Protein AF-A0A9Q0UZB2-F1 (afdb_monomer_lite)

InterPro domains:
  IPR050794 Monovalent cation:proton antiporter 2 [PTHR32468] (1-112)
  IPR057291 Cation/H(+) antiporter, central domain [PF23256] (1-108)

Organism: NCBI:txid2511006

Sequence (121 aa):
MLIVHSTGESNSSTKHGRKNSHSEKIIVALETYQTLNDSVNIQTLTAMSPQASMHEEKHPTLLVIPFHKLPSKDGKLEDEDNTLFRGVNLNVLANAPCSVGIFVDRGFGVFENGESSLTTR

Secondary structure (DSSP, 8-state):
--EEEESS---S--------HHHHHHHHHHHHHHHH-TT-----EEEE--TTTHHHH---SEEEEE-SEEEPTTS-EEE-S-THHHHHHHHHHHH-SSEEEEE---STT--SSS-------

Foldseek 3Di:
DKDKDWPPDDPDDDDDDPPPPVVVVVVVVQVVVCVVPVVDDDTDMDIDDDPVCPQPPDQDQEAEAEDQFAQDPVLDTDHDPPCVSVVVVVVCVVDRPHHYHYDYDSPVPPPPDDDDPPDDD

Structure (mmCIF, N/CA/C/O backbone):
data_AF-A0A9Q0UZB2-F1
#
_entry.id   AF-A0A9Q0UZB2-F1
#
loop_
_atom_site.group_PDB
_atom_site.id
_atom_site.type_symbol
_atom_site.label_atom_id
_atom_site.label_alt_id
_atom_site.label_comp_id
_atom_site.label_asym_id
_atom_site.label_entity_id
_atom_site.label_seq_id
_atom_site.pdbx_PDB_ins_code
_atom_site.Cartn_x
_atom_site.Cartn_y
_atom_site.Cartn_z
_atom_site.occupancy
_atom_site.B_iso_or_equiv
_atom_site.auth_seq_id
_atom_site.auth_comp_id
_atom_site.auth_asym_id
_atom_site.auth_atom_id
_atom_site.pdbx_PDB_model_num
ATOM 1 N N . MET A 1 1 ? 1.161 -9.093 20.828 1.00 52.38 1 MET A N 1
ATOM 2 C CA . MET A 1 1 ? 1.480 -7.771 21.408 1.00 52.38 1 MET A CA 1
ATOM 3 C C . MET A 1 1 ? 1.792 -6.834 20.259 1.00 52.38 1 MET A C 1
ATOM 5 O O . MET A 1 1 ? 2.902 -6.878 19.734 1.00 52.38 1 MET A O 1
ATOM 9 N N . LEU A 1 2 ? 0.812 -6.019 19.869 1.00 54.53 2 LEU A N 1
ATOM 10 C CA . LEU A 1 2 ? 0.982 -4.962 18.879 1.00 54.53 2 LEU A CA 1
ATOM 11 C C . LEU A 1 2 ? 1.706 -3.777 19.516 1.00 54.53 2 LEU A C 1
ATOM 13 O O . LEU A 1 2 ? 1.196 -3.176 20.461 1.00 54.53 2 LEU A O 1
ATOM 17 N N . ILE A 1 3 ? 2.868 -3.408 18.987 1.00 65.12 3 ILE 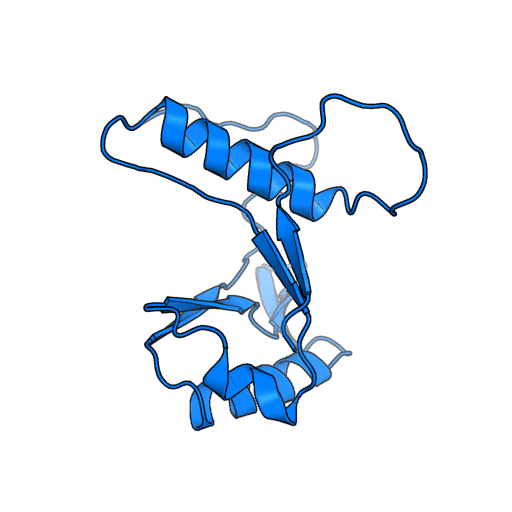A N 1
ATOM 18 C CA . ILE A 1 3 ? 3.500 -2.136 19.343 1.00 65.12 3 ILE A CA 1
ATOM 19 C C . ILE A 1 3 ? 3.013 -1.101 18.335 1.00 65.12 3 ILE A C 1
ATOM 21 O O . ILE A 1 3 ? 3.236 -1.250 17.132 1.00 65.12 3 ILE A O 1
ATOM 25 N N . VAL A 1 4 ? 2.314 -0.076 18.824 1.00 64.00 4 VAL A N 1
ATOM 26 C CA . VAL A 1 4 ? 1.787 1.024 18.012 1.00 64.00 4 VAL A CA 1
ATOM 27 C C . VAL A 1 4 ? 2.518 2.306 18.379 1.00 64.00 4 VAL A C 1
ATOM 29 O O . VAL A 1 4 ? 2.542 2.693 19.544 1.00 64.00 4 VAL A O 1
ATOM 32 N N . HIS A 1 5 ? 3.059 2.991 17.377 1.00 66.25 5 HIS A N 1
ATOM 33 C CA . HIS A 1 5 ? 3.560 4.352 17.522 1.00 66.25 5 HIS A CA 1
ATOM 34 C C . HIS A 1 5 ? 2.636 5.304 16.760 1.00 66.25 5 HIS A C 1
ATOM 36 O O . HIS A 1 5 ? 2.455 5.161 15.546 1.00 66.25 5 HIS A O 1
ATOM 42 N N . SER A 1 6 ? 2.037 6.256 17.481 1.00 59.25 6 SER A N 1
ATOM 43 C CA . SER A 1 6 ? 1.351 7.394 16.867 1.00 59.25 6 SER A CA 1
ATOM 44 C C . SER A 1 6 ? 2.395 8.347 16.303 1.00 59.25 6 SER A C 1
ATOM 46 O O . SER A 1 6 ? 3.384 8.652 16.968 1.00 59.25 6 SER A O 1
ATOM 48 N N . THR A 1 7 ? 2.193 8.793 15.067 1.00 60.91 7 THR A N 1
ATOM 49 C CA . THR A 1 7 ? 3.115 9.726 14.398 1.00 60.91 7 THR A CA 1
ATOM 50 C C . THR A 1 7 ? 2.705 11.195 14.563 1.00 60.91 7 THR A C 1
ATOM 52 O O . THR A 1 7 ? 3.423 12.066 14.087 1.00 60.91 7 THR A O 1
ATOM 55 N N . GLY A 1 8 ? 1.605 11.473 15.284 1.00 53.06 8 GLY A N 1
ATOM 56 C CA . GLY A 1 8 ? 0.976 12.800 15.373 1.00 53.06 8 GLY A CA 1
ATOM 57 C C . GLY A 1 8 ? 1.049 13.531 16.722 1.00 53.06 8 GLY A C 1
ATOM 58 O O . GLY A 1 8 ? 0.494 14.616 16.836 1.00 53.06 8 GLY A O 1
ATOM 59 N N . GLU A 1 9 ? 1.724 13.001 17.748 1.00 45.91 9 GLU A N 1
ATOM 60 C CA . GLU A 1 9 ? 1.903 13.713 19.027 1.00 45.91 9 GLU A CA 1
ATOM 61 C C . GLU A 1 9 ? 3.368 13.686 19.471 1.00 45.91 9 GLU A C 1
ATOM 63 O O . GLU A 1 9 ? 3.863 12.689 19.993 1.00 45.91 9 GLU A O 1
ATOM 68 N N . SER A 1 10 ? 4.078 14.804 19.304 1.00 42.41 10 SER A N 1
ATOM 69 C CA . SER A 1 10 ? 5.352 15.018 19.994 1.00 42.41 10 SER A CA 1
ATOM 70 C C . SER A 1 10 ? 5.554 16.485 20.372 1.00 42.41 10 SER A C 1
ATOM 72 O O . SER A 1 10 ? 6.306 17.214 19.728 1.00 42.41 10 SER A O 1
ATOM 74 N N . ASN A 1 11 ? 4.944 16.900 21.484 1.00 47.09 11 ASN A N 1
ATOM 75 C CA . ASN A 1 11 ? 5.565 17.890 22.362 1.00 47.09 11 ASN A CA 1
ATOM 76 C C . ASN A 1 11 ? 6.574 17.152 23.252 1.00 47.09 11 ASN A C 1
ATOM 78 O O . ASN A 1 11 ? 6.246 16.716 24.350 1.00 47.09 11 ASN A O 1
ATOM 82 N N . SER A 1 12 ? 7.787 16.935 22.745 1.00 41.31 12 SER A N 1
ATOM 83 C CA . SER A 1 12 ? 9.037 16.873 23.521 1.00 41.31 12 SER A CA 1
ATOM 84 C C . SER A 1 12 ? 10.175 16.330 22.662 1.00 41.31 12 SER A C 1
ATOM 86 O O . SER A 1 12 ? 10.067 15.355 21.924 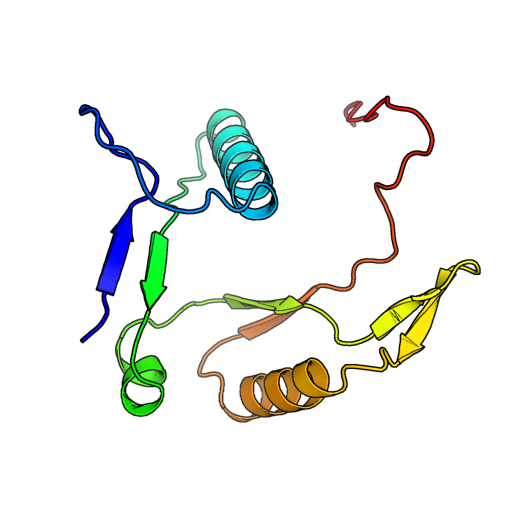1.00 41.31 12 SER A O 1
ATOM 88 N N . SER A 1 13 ? 11.302 17.014 22.773 1.00 50.38 13 SER A N 1
ATOM 89 C CA . SER A 1 13 ? 12.604 16.660 22.235 1.00 50.38 13 SER A CA 1
ATOM 90 C C . SER A 1 13 ? 13.072 15.271 22.683 1.00 50.38 13 SER A C 1
ATOM 92 O O . SER A 1 13 ? 13.318 15.077 23.868 1.00 50.38 13 SER A O 1
ATOM 94 N N . THR A 1 14 ? 13.320 14.350 21.748 1.00 37.91 14 THR A N 1
ATOM 95 C CA . THR A 1 14 ? 14.403 13.347 21.836 1.00 37.91 14 THR A CA 1
ATOM 96 C C . THR A 1 14 ? 14.733 12.776 20.451 1.00 37.91 14 THR A C 1
ATOM 98 O O . THR A 1 14 ? 13.868 12.491 19.631 1.00 37.91 14 THR A O 1
ATOM 101 N N . LYS A 1 15 ? 16.036 12.675 20.174 1.00 57.34 15 LYS A N 1
ATOM 102 C CA . LYS A 1 15 ? 16.649 12.190 18.932 1.00 57.34 15 LYS A CA 1
ATOM 103 C C . LYS A 1 15 ? 16.681 10.652 18.906 1.00 57.34 15 LYS A C 1
ATOM 105 O O . LYS A 1 15 ? 17.004 10.075 19.937 1.00 57.34 15 LYS A O 1
ATOM 110 N N . HIS A 1 16 ? 16.538 10.067 17.707 1.00 43.03 16 HIS A N 1
ATOM 111 C CA . HIS A 1 16 ? 16.869 8.690 17.253 1.00 43.03 16 HIS A CA 1
ATOM 112 C C . HIS A 1 16 ? 15.680 7.850 16.769 1.00 43.03 16 HIS A C 1
ATOM 114 O O . HIS A 1 16 ? 15.248 6.896 17.400 1.00 43.03 16 HIS A O 1
ATOM 120 N N . GLY A 1 17 ? 15.242 8.138 15.549 1.00 42.00 17 GLY A N 1
ATOM 121 C CA . GLY A 1 17 ? 14.570 7.178 14.683 1.00 42.00 17 GLY A CA 1
ATOM 122 C C . GLY A 1 17 ? 14.859 7.607 13.255 1.00 42.00 17 GLY A C 1
ATOM 123 O O . GLY A 1 17 ? 14.693 8.784 12.943 1.00 42.00 17 GLY A O 1
ATOM 124 N N . ARG A 1 18 ? 15.377 6.715 12.403 1.00 45.88 18 ARG A N 1
ATOM 125 C CA . ARG A 1 18 ? 15.551 6.993 10.968 1.00 45.88 18 ARG A CA 1
ATOM 126 C C . ARG A 1 18 ? 14.196 7.448 10.413 1.00 45.88 18 ARG A C 1
ATOM 128 O O . ARG A 1 18 ? 13.329 6.613 10.178 1.00 45.88 18 ARG A O 1
ATOM 135 N N . LYS A 1 19 ? 14.000 8.756 10.232 1.00 50.81 19 LYS A N 1
ATOM 136 C CA . LYS A 1 19 ? 12.846 9.296 9.512 1.00 50.81 19 LYS A CA 1
ATOM 137 C C . LYS A 1 19 ? 12.955 8.792 8.076 1.00 50.81 19 LYS A C 1
ATOM 139 O O . LYS A 1 19 ? 13.830 9.228 7.332 1.00 50.81 19 LYS A O 1
ATOM 144 N N . ASN A 1 20 ? 12.133 7.813 7.710 1.00 58.03 20 ASN A N 1
ATOM 145 C CA . ASN A 1 20 ? 12.012 7.403 6.321 1.00 58.03 20 ASN A CA 1
ATOM 146 C C . ASN A 1 20 ? 11.307 8.544 5.579 1.00 58.03 20 ASN A C 1
ATOM 148 O O . ASN A 1 20 ? 10.106 8.743 5.755 1.00 58.03 20 ASN A O 1
ATOM 152 N N . SER A 1 21 ? 12.058 9.310 4.786 1.00 67.31 21 SER A N 1
ATOM 153 C CA . SER A 1 21 ? 11.562 10.481 4.047 1.00 67.31 21 SER A CA 1
ATOM 154 C C . SER A 1 21 ? 10.363 10.166 3.146 1.00 67.31 21 SER A C 1
ATOM 156 O O . SER A 1 21 ? 9.582 11.058 2.827 1.00 67.31 21 SER A O 1
ATOM 158 N N . HIS A 1 22 ? 10.182 8.900 2.759 1.00 73.44 22 HIS A N 1
ATOM 159 C CA . HIS A 1 22 ? 9.028 8.454 1.982 1.00 73.44 22 HIS A CA 1
ATOM 160 C C . HIS A 1 22 ? 7.739 8.444 2.810 1.00 73.44 22 HIS A C 1
ATOM 162 O O . HIS A 1 22 ? 6.705 8.901 2.332 1.00 73.44 22 HIS A O 1
ATOM 168 N N . SER A 1 23 ? 7.794 7.982 4.062 1.00 82.50 23 SER A N 1
ATOM 169 C CA . SER A 1 23 ? 6.625 7.950 4.949 1.00 82.50 23 SER A CA 1
ATOM 170 C C . SER A 1 23 ? 6.169 9.357 5.335 1.00 82.50 23 SER A C 1
ATOM 172 O O . SER A 1 23 ? 4.971 9.603 5.403 1.00 82.50 23 SER A O 1
ATOM 174 N N . GLU A 1 24 ? 7.105 10.293 5.525 1.00 86.25 24 GLU A N 1
ATOM 175 C CA . GLU A 1 24 ? 6.793 11.694 5.847 1.00 86.25 24 GLU A CA 1
ATOM 176 C C . GLU A 1 24 ? 5.985 12.362 4.725 1.00 86.25 24 GLU A C 1
ATOM 178 O O . GLU A 1 24 ? 4.973 12.999 4.995 1.00 86.25 24 GLU A O 1
ATOM 183 N N . LYS A 1 25 ? 6.346 12.126 3.455 1.00 86.44 25 LYS A N 1
ATOM 184 C CA . LYS A 1 25 ? 5.576 12.632 2.305 1.00 86.44 25 LYS A CA 1
ATOM 185 C C . LYS A 1 25 ? 4.144 12.093 2.270 1.00 86.44 25 LYS A C 1
ATOM 187 O O . LYS A 1 25 ? 3.224 12.843 1.962 1.00 86.44 25 LYS A O 1
ATOM 192 N N . ILE A 1 26 ? 3.957 10.810 2.587 1.00 87.75 26 ILE A N 1
ATOM 193 C CA . ILE A 1 26 ? 2.627 10.184 2.628 1.00 87.75 26 ILE A CA 1
ATOM 194 C C . ILE A 1 26 ? 1.790 10.792 3.756 1.00 87.75 26 ILE A C 1
ATOM 196 O O . ILE A 1 26 ? 0.641 11.152 3.524 1.00 87.75 26 ILE A O 1
ATOM 200 N N . ILE A 1 27 ? 2.370 10.945 4.950 1.00 90.44 27 ILE A N 1
ATOM 201 C CA . ILE A 1 27 ? 1.692 11.550 6.104 1.00 90.44 27 ILE A CA 1
ATOM 202 C C . ILE A 1 27 ? 1.240 12.972 5.767 1.00 90.44 27 ILE A C 1
ATOM 204 O O . ILE A 1 27 ? 0.060 13.272 5.906 1.00 90.44 27 ILE A O 1
ATOM 208 N N . VAL A 1 28 ? 2.136 13.802 5.227 1.00 90.94 28 VAL A N 1
ATOM 209 C CA . VAL A 1 28 ? 1.817 15.185 4.839 1.00 90.94 28 VAL A CA 1
ATOM 210 C C . VAL A 1 28 ? 0.701 15.232 3.793 1.00 90.94 28 VAL A C 1
ATOM 212 O O . VAL A 1 28 ? -0.216 16.046 3.906 1.00 90.94 28 VAL A O 1
ATOM 215 N N . ALA A 1 29 ? 0.738 14.360 2.782 1.00 91.12 29 ALA A N 1
ATOM 216 C CA . ALA A 1 29 ? -0.308 14.305 1.761 1.00 91.12 29 ALA A CA 1
ATOM 217 C C . ALA A 1 29 ? -1.675 13.926 2.356 1.00 91.12 29 ALA A C 1
ATOM 219 O O . ALA A 1 29 ? -2.693 14.522 2.004 1.00 91.12 29 ALA A O 1
ATOM 220 N N . LEU A 1 30 ? -1.695 12.969 3.285 1.00 92.56 30 LEU A N 1
ATOM 221 C CA . LEU A 1 30 ? -2.902 12.534 3.979 1.00 92.56 30 LEU A CA 1
ATOM 222 C C . LEU A 1 30 ? -3.452 13.626 4.915 1.00 92.56 30 LEU A C 1
ATOM 224 O O . LEU A 1 30 ? -4.636 13.942 4.851 1.00 92.56 30 LEU A O 1
ATOM 228 N N . GLU A 1 31 ? -2.608 14.272 5.717 1.00 92.38 31 GLU A N 1
ATOM 229 C CA . GLU A 1 31 ? -3.006 15.401 6.577 1.00 92.38 31 GLU A CA 1
ATOM 230 C C . GLU A 1 31 ? -3.548 16.586 5.762 1.00 92.38 31 GLU A C 1
ATOM 232 O O . GLU A 1 31 ? -4.552 17.207 6.128 1.00 92.38 31 GLU A O 1
ATOM 237 N N . THR A 1 32 ? -2.929 16.863 4.610 1.00 94.25 32 THR A N 1
ATOM 238 C CA . THR A 1 32 ? -3.419 17.872 3.661 1.00 94.25 32 THR A CA 1
ATOM 239 C C . THR A 1 32 ? -4.799 17.488 3.130 1.00 94.25 32 THR A C 1
ATOM 241 O O . THR A 1 32 ? -5.694 18.328 3.093 1.00 94.25 32 THR A O 1
ATOM 244 N N . TYR A 1 33 ? -5.006 16.219 2.763 1.00 94.75 33 TYR A N 1
ATOM 245 C CA . TYR A 1 33 ? -6.304 15.736 2.294 1.00 94.75 33 TYR A CA 1
ATOM 246 C C . TYR A 1 33 ? -7.397 15.900 3.356 1.00 94.75 33 TYR A C 1
ATOM 248 O O . TYR A 1 33 ? -8.470 16.398 3.031 1.00 94.75 33 TYR A O 1
ATOM 256 N N . GLN A 1 34 ? -7.122 15.571 4.620 1.00 95.31 34 GLN A N 1
ATOM 257 C CA . GLN A 1 34 ? -8.059 15.835 5.719 1.00 95.31 34 GLN A CA 1
ATOM 258 C C . GLN A 1 34 ? -8.368 17.333 5.863 1.00 95.31 34 GLN A C 1
ATOM 260 O O . GLN A 1 34 ? -9.528 17.704 5.981 1.00 95.31 34 GLN A O 1
ATOM 265 N N . THR A 1 35 ? -7.354 18.203 5.806 1.00 94.44 35 THR A N 1
ATOM 266 C CA . THR A 1 35 ? -7.543 19.663 5.937 1.00 94.44 35 THR A CA 1
ATOM 267 C C . THR A 1 35 ? -8.436 20.240 4.833 1.00 94.44 35 THR A C 1
ATOM 269 O O . THR A 1 35 ? -9.135 21.223 5.051 1.00 94.44 35 THR A O 1
ATOM 272 N N . LEU A 1 36 ? -8.416 19.636 3.642 1.00 96.69 36 LEU A N 1
ATOM 273 C CA . LEU A 1 36 ? -9.240 20.049 2.504 1.00 96.69 36 LEU A CA 1
ATOM 274 C C . LEU A 1 36 ? -10.638 19.405 2.493 1.00 96.69 36 LEU A C 1
ATOM 276 O O . LEU A 1 36 ? -11.454 19.771 1.649 1.00 96.69 36 LEU A O 1
ATOM 280 N N . ASN A 1 37 ? -10.913 18.435 3.373 1.00 96.25 37 ASN A N 1
ATOM 281 C CA . ASN A 1 37 ? -12.143 17.644 3.363 1.00 96.25 37 ASN A CA 1
ATOM 282 C C . ASN A 1 37 ? -12.689 17.442 4.786 1.00 96.25 37 ASN A C 1
ATOM 284 O O . ASN A 1 37 ? -12.337 16.480 5.466 1.00 96.25 37 ASN A O 1
ATOM 288 N N . ASP A 1 38 ? -13.637 18.289 5.192 1.00 92.69 38 ASP A N 1
ATOM 289 C CA . ASP A 1 38 ? -14.214 18.309 6.549 1.00 92.69 38 ASP A CA 1
ATOM 290 C C . ASP A 1 38 ? -14.889 16.992 6.996 1.00 92.69 38 ASP A C 1
ATOM 292 O O . ASP A 1 38 ? -15.114 16.774 8.185 1.00 92.69 38 ASP A O 1
ATOM 296 N N . SER A 1 39 ? -15.236 16.101 6.061 1.00 95.44 39 SER A N 1
ATOM 297 C CA . SER A 1 39 ? -15.857 14.795 6.337 1.00 95.44 39 SER A CA 1
ATOM 298 C C . SER A 1 39 ? -14.855 13.647 6.500 1.00 95.44 39 SER A C 1
ATOM 300 O O . SER A 1 39 ? -15.261 12.499 6.705 1.00 95.44 39 SER A O 1
ATOM 302 N N . VAL A 1 40 ? -13.554 13.930 6.403 1.00 93.75 40 VAL A N 1
ATOM 303 C CA . VAL A 1 40 ? -12.481 12.937 6.457 1.00 93.75 40 VAL A CA 1
ATOM 304 C C . VAL A 1 40 ? -11.680 13.110 7.743 1.00 93.75 40 VAL A C 1
ATOM 306 O O . VAL A 1 40 ? -11.268 14.208 8.093 1.00 93.75 40 VAL A O 1
ATOM 309 N N . ASN A 1 41 ? -11.408 12.001 8.430 1.00 92.94 41 ASN A N 1
ATOM 310 C CA . ASN A 1 41 ? -10.494 11.959 9.567 1.00 92.94 41 ASN A CA 1
ATOM 311 C C . ASN A 1 41 ? -9.425 10.890 9.328 1.00 92.94 41 ASN A C 1
ATOM 313 O O . ASN A 1 41 ? -9.743 9.758 8.955 1.00 92.94 41 ASN A O 1
ATOM 317 N N . ILE A 1 42 ? -8.166 11.243 9.549 1.00 90.69 42 ILE A N 1
ATOM 318 C CA . ILE A 1 42 ? -6.988 10.432 9.266 1.00 90.69 42 ILE A 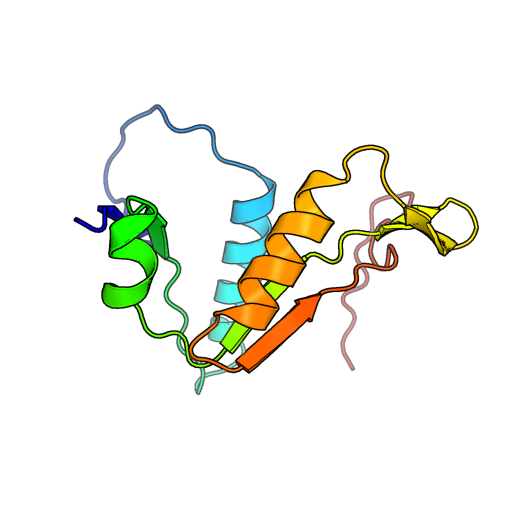CA 1
ATOM 319 C C . ILE A 1 42 ? -6.183 10.289 10.549 1.00 90.69 42 ILE A C 1
ATOM 321 O O . ILE A 1 42 ? -5.839 11.256 11.222 1.00 90.69 42 ILE A O 1
ATOM 325 N N . GLN A 1 43 ? -5.833 9.045 10.864 1.00 88.19 43 GLN A N 1
ATOM 326 C CA . GLN A 1 43 ? -4.947 8.718 11.968 1.00 88.19 43 GLN A CA 1
ATOM 327 C C . GLN A 1 43 ? -3.809 7.842 11.449 1.00 88.19 43 GLN A C 1
ATOM 329 O O . GLN A 1 43 ? -4.026 6.698 11.046 1.00 88.19 43 GLN A O 1
ATOM 334 N N . THR A 1 44 ? -2.584 8.364 11.485 1.00 86.44 44 THR A N 1
ATOM 335 C CA . THR A 1 44 ? -1.409 7.633 11.002 1.00 86.44 44 THR A CA 1
ATOM 336 C C . THR A 1 44 ? -0.721 6.894 12.144 1.00 86.44 44 THR A C 1
ATOM 338 O O . THR A 1 44 ? -0.201 7.491 13.092 1.00 86.44 44 THR A O 1
ATOM 341 N N . LEU A 1 45 ? -0.691 5.567 12.030 1.00 82.88 45 LEU A N 1
ATOM 342 C CA . LEU A 1 45 ? -0.124 4.665 13.025 1.00 82.88 45 LEU A CA 1
ATOM 343 C C . LEU A 1 45 ? 0.863 3.712 12.355 1.00 82.88 45 LEU A C 1
ATOM 345 O O . LEU A 1 45 ? 0.509 3.025 11.398 1.00 82.88 45 LEU A O 1
ATOM 349 N N . THR A 1 46 ? 2.063 3.589 12.918 1.00 81.19 46 THR A N 1
ATOM 350 C CA . THR A 1 46 ? 2.963 2.479 12.583 1.00 81.19 46 THR A CA 1
ATOM 351 C C . THR A 1 46 ? 2.719 1.365 13.582 1.00 81.19 46 THR A C 1
ATOM 353 O O . THR A 1 46 ? 2.748 1.601 14.790 1.00 81.19 46 THR A O 1
ATOM 356 N N . ALA A 1 47 ? 2.461 0.158 13.089 1.00 75.69 47 ALA A N 1
ATOM 357 C CA . ALA A 1 47 ? 2.198 -0.994 13.932 1.00 75.69 47 ALA A CA 1
ATOM 358 C C . ALA A 1 47 ? 3.148 -2.138 13.581 1.00 75.69 47 ALA A C 1
ATOM 360 O O . ALA A 1 47 ? 3.344 -2.448 12.407 1.00 75.69 47 ALA A O 1
ATOM 361 N N . MET A 1 48 ? 3.727 -2.759 14.603 1.00 73.94 48 MET A N 1
ATOM 362 C CA . MET A 1 48 ? 4.558 -3.950 14.464 1.00 73.94 48 MET A CA 1
ATOM 363 C C . MET A 1 48 ? 3.975 -5.054 15.337 1.00 73.94 48 MET A C 1
ATOM 365 O O . MET A 1 48 ? 3.767 -4.853 16.535 1.00 73.94 48 MET A O 1
ATOM 369 N N . SER A 1 49 ? 3.728 -6.215 14.741 1.00 66.94 49 SER A N 1
ATOM 370 C CA . SER A 1 49 ? 3.309 -7.419 15.451 1.00 66.94 49 SER A CA 1
ATOM 371 C C . SER A 1 49 ? 4.149 -8.618 15.007 1.00 66.94 49 SER A C 1
ATOM 373 O O . SER A 1 49 ? 4.625 -8.663 13.868 1.00 66.94 49 SER A O 1
ATOM 375 N N . PRO A 1 50 ? 4.355 -9.605 15.895 1.00 71.81 50 PRO A N 1
ATOM 376 C CA . PRO A 1 50 ? 4.833 -10.921 15.493 1.00 71.81 50 PRO A CA 1
ATOM 377 C C . PRO A 1 50 ? 3.938 -11.514 14.397 1.00 71.81 50 PRO A C 1
ATOM 379 O O . PRO A 1 50 ? 2.716 -11.385 14.467 1.00 71.81 50 PRO A O 1
ATOM 382 N N . GLN A 1 51 ? 4.520 -12.225 13.423 1.00 60.84 51 GLN A N 1
ATOM 383 C CA . GLN A 1 51 ? 3.768 -12.822 12.303 1.00 60.84 51 GLN A CA 1
ATOM 384 C C . GLN A 1 51 ? 2.543 -13.634 12.752 1.00 60.84 51 GLN A C 1
ATOM 386 O O . GLN A 1 51 ? 1.512 -13.592 12.090 1.00 60.84 51 GLN A O 1
ATOM 391 N N . ALA A 1 52 ? 2.645 -14.342 13.881 1.00 59.34 52 ALA A N 1
ATOM 392 C CA . ALA A 1 52 ? 1.563 -15.165 14.415 1.00 59.34 52 ALA A CA 1
ATOM 393 C C . ALA A 1 52 ? 0.367 -14.355 14.949 1.00 59.34 52 ALA A C 1
ATOM 395 O O . ALA A 1 52 ? -0.749 -14.854 14.905 1.00 59.34 52 ALA A O 1
ATOM 396 N N . SER A 1 53 ? 0.572 -13.120 15.427 1.00 58.50 53 SER A N 1
ATOM 397 C CA . SER A 1 53 ? -0.500 -12.284 16.000 1.00 58.50 53 SER A CA 1
ATOM 398 C C . SER A 1 53 ? -0.951 -11.150 15.076 1.00 58.50 53 SER A C 1
ATOM 400 O O . SER A 1 53 ? -1.842 -10.386 15.433 1.00 58.50 53 SER A O 1
ATOM 402 N N . MET A 1 54 ? -0.369 -11.027 13.876 1.00 59.06 54 MET A N 1
ATOM 403 C CA . MET A 1 54 ? -0.744 -9.982 12.916 1.00 59.06 54 MET A CA 1
ATOM 404 C C . MET A 1 54 ? -2.205 -10.095 12.462 1.00 59.06 54 MET A C 1
ATOM 406 O O . MET A 1 54 ? -2.833 -9.073 12.198 1.00 59.06 54 MET A O 1
ATOM 410 N N . HIS A 1 55 ? -2.748 -11.315 12.402 1.00 58.00 55 HIS A N 1
ATOM 411 C CA . HIS A 1 55 ? -4.124 -11.568 11.971 1.00 58.00 55 HIS A CA 1
ATOM 412 C C . HIS A 1 55 ? -5.180 -11.109 12.991 1.00 58.00 55 HIS A C 1
ATOM 414 O O . HIS A 1 55 ? -6.284 -10.740 12.602 1.00 58.00 55 HIS A O 1
ATOM 420 N N . GLU A 1 56 ? -4.848 -11.116 14.285 1.00 55.38 56 GLU A N 1
ATOM 421 C CA . GLU A 1 56 ? -5.820 -10.912 15.369 1.00 55.38 56 GLU A CA 1
ATOM 422 C C . GLU A 1 56 ? -5.912 -9.456 15.847 1.00 55.38 56 GLU A C 1
ATOM 424 O O . GLU A 1 56 ? -6.889 -9.075 16.484 1.00 55.38 56 GLU A O 1
ATOM 429 N N . GLU A 1 57 ? -4.906 -8.621 15.569 1.00 59.62 57 GLU A N 1
ATOM 430 C CA . GLU A 1 57 ? -4.751 -7.353 16.298 1.00 59.62 57 GLU A CA 1
ATOM 431 C C . GLU A 1 57 ? -5.328 -6.122 15.569 1.00 59.62 57 GLU A C 1
ATOM 433 O O . GLU A 1 57 ? -5.587 -5.109 16.222 1.00 59.62 57 GLU A O 1
ATOM 438 N N . LYS A 1 58 ? -5.577 -6.182 14.249 1.00 61.94 58 LYS A N 1
ATOM 439 C CA . LYS A 1 58 ? -6.274 -5.128 13.478 1.00 61.94 58 LYS A CA 1
ATOM 440 C C . LYS A 1 58 ? -7.011 -5.716 12.271 1.00 61.94 58 LYS A C 1
ATOM 442 O O . LYS A 1 58 ? -6.393 -6.364 11.434 1.00 61.94 58 LYS A O 1
ATOM 447 N N . HIS A 1 59 ? -8.299 -5.401 12.131 1.00 70.06 59 HIS A N 1
ATOM 448 C CA . HIS A 1 59 ? -9.100 -5.734 10.948 1.00 70.06 59 HIS A CA 1
ATOM 449 C C . HIS A 1 59 ? -9.259 -4.494 10.054 1.00 70.06 59 HIS A C 1
ATOM 451 O O . HIS A 1 59 ? -10.188 -3.712 10.261 1.00 70.06 59 HIS A O 1
ATOM 457 N N . PRO A 1 60 ? -8.351 -4.249 9.092 1.00 76.75 60 PRO A N 1
ATOM 458 C CA . PRO A 1 60 ? -8.571 -3.200 8.106 1.00 76.75 60 PRO A CA 1
ATOM 459 C C . PRO A 1 60 ? -9.762 -3.567 7.210 1.00 76.75 60 PRO A C 1
ATOM 461 O O . PRO A 1 60 ? -9.942 -4.728 6.862 1.00 76.75 60 PRO A O 1
ATOM 464 N N . THR A 1 61 ? -10.554 -2.581 6.789 1.00 87.31 61 THR A N 1
ATOM 465 C CA . THR A 1 61 ? -11.601 -2.790 5.767 1.00 87.31 61 THR A CA 1
ATOM 466 C C . THR A 1 61 ? -10.991 -2.968 4.372 1.00 87.31 61 THR A C 1
ATOM 468 O O . THR A 1 61 ? -11.520 -3.703 3.535 1.00 87.31 61 THR A O 1
ATOM 471 N N . LEU A 1 62 ? -9.855 -2.305 4.136 1.00 90.38 62 LEU A N 1
ATOM 472 C CA . LEU A 1 62 ? -9.091 -2.325 2.896 1.00 90.38 62 LEU A CA 1
ATOM 473 C C . LEU A 1 62 ? -7.596 -2.356 3.219 1.00 90.38 62 LEU A C 1
ATOM 475 O O . LEU A 1 62 ? -7.104 -1.526 3.984 1.00 90.38 62 LEU A O 1
ATOM 479 N N . LEU A 1 63 ? -6.876 -3.275 2.588 1.00 90.94 63 LEU A N 1
ATOM 480 C CA . LEU A 1 63 ? -5.422 -3.325 2.593 1.00 90.94 63 LEU A CA 1
ATOM 481 C C . LEU A 1 63 ? -4.893 -2.902 1.222 1.00 90.94 63 LEU A C 1
ATOM 483 O O . LEU A 1 63 ? -5.318 -3.443 0.205 1.00 90.94 63 LEU A O 1
ATOM 487 N N . VAL A 1 64 ? -3.945 -1.965 1.189 1.00 92.12 64 VAL A N 1
ATOM 488 C CA . VAL A 1 64 ? -3.265 -1.550 -0.046 1.00 92.12 64 VAL A CA 1
ATOM 489 C C . VAL A 1 64 ? -1.816 -2.028 -0.006 1.00 92.12 64 VAL A C 1
ATOM 491 O O . VAL A 1 64 ? -1.093 -1.718 0.940 1.00 92.12 64 VAL A O 1
ATOM 494 N N . ILE A 1 65 ? -1.396 -2.786 -1.022 1.00 91.19 65 ILE A N 1
ATOM 495 C CA . ILE A 1 65 ? -0.033 -3.335 -1.154 1.00 91.19 65 ILE A CA 1
ATOM 496 C C . ILE A 1 65 ? 0.620 -2.880 -2.468 1.00 91.19 65 ILE A C 1
ATOM 498 O O . ILE A 1 65 ? -0.095 -2.667 -3.451 1.00 91.19 65 ILE A O 1
ATOM 502 N N . PRO A 1 66 ? 1.957 -2.731 -2.530 1.00 88.62 66 PRO A N 1
ATOM 503 C CA . PRO A 1 66 ? 2.640 -2.348 -3.762 1.00 88.62 66 PRO A CA 1
ATOM 504 C C . PRO A 1 66 ? 2.586 -3.468 -4.806 1.00 88.62 66 PRO A C 1
ATOM 506 O O . PRO A 1 66 ? 2.526 -4.653 -4.473 1.00 88.62 66 PRO A O 1
ATOM 509 N N . PHE A 1 67 ? 2.644 -3.111 -6.086 1.00 89.31 67 PHE A N 1
ATOM 510 C CA . PHE A 1 67 ? 2.847 -4.078 -7.159 1.00 89.31 67 PHE A CA 1
ATOM 511 C C . PHE A 1 67 ? 4.314 -4.518 -7.239 1.00 89.31 67 PHE A C 1
ATOM 513 O O . PHE A 1 67 ? 5.221 -3.733 -7.005 1.00 89.31 67 PHE A O 1
ATOM 520 N N . HIS A 1 68 ? 4.545 -5.787 -7.582 1.00 84.62 68 HIS A N 1
ATOM 521 C CA . HIS A 1 68 ? 5.879 -6.405 -7.600 1.00 84.62 68 HIS A CA 1
ATOM 522 C C . HIS A 1 68 ? 6.671 -6.144 -8.891 1.00 84.62 68 HIS A C 1
ATOM 524 O O . HIS A 1 68 ? 7.778 -6.652 -9.032 1.00 84.62 68 HIS A O 1
ATOM 530 N N . LYS A 1 69 ? 6.080 -5.434 -9.859 1.00 85.19 69 LYS A N 1
ATOM 531 C CA . LYS A 1 69 ? 6.744 -5.053 -11.107 1.00 85.19 69 LYS A CA 1
ATOM 532 C C . LYS A 1 69 ? 6.954 -3.557 -11.124 1.00 85.19 69 LYS A C 1
ATOM 534 O O . LYS A 1 69 ? 6.031 -2.811 -10.790 1.00 85.19 69 LYS A O 1
ATOM 539 N N . LEU A 1 70 ? 8.130 -3.150 -11.576 1.00 80.75 70 LEU A N 1
ATOM 540 C CA . LEU A 1 70 ? 8.501 -1.749 -11.689 1.00 80.75 70 LEU A CA 1
ATOM 541 C C . LEU A 1 70 ? 8.405 -1.289 -13.148 1.00 80.75 70 LEU A C 1
ATOM 543 O O . LEU A 1 70 ? 8.578 -2.097 -14.066 1.00 80.75 70 LEU A O 1
ATOM 547 N N . PRO A 1 71 ? 8.101 -0.004 -13.385 1.00 80.62 71 PRO A N 1
ATOM 548 C CA . PRO A 1 71 ? 8.156 0.563 -14.720 1.00 80.62 71 PRO A CA 1
ATOM 549 C C . PRO A 1 71 ? 9.608 0.630 -15.212 1.00 80.62 71 PRO A C 1
ATOM 551 O O . PRO A 1 71 ? 10.496 1.138 -14.531 1.00 80.62 71 PRO A O 1
ATOM 554 N N . SER A 1 72 ? 9.829 0.129 -16.422 1.00 78.62 72 SER A N 1
ATOM 555 C CA . SER A 1 72 ? 11.062 0.294 -17.186 1.00 78.62 72 SER A CA 1
ATOM 556 C C . SER A 1 72 ? 11.134 1.686 -17.815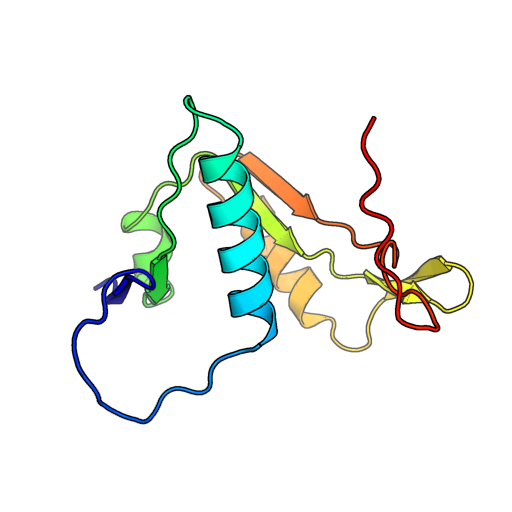 1.00 78.62 72 SER A C 1
ATOM 558 O O . SER A 1 72 ? 10.152 2.432 -17.816 1.00 78.62 72 SER A O 1
ATOM 560 N N . LYS A 1 73 ? 12.278 2.025 -18.421 1.00 78.94 73 LYS A N 1
ATOM 561 C CA . LYS A 1 73 ? 12.472 3.301 -19.140 1.00 78.94 73 LYS A CA 1
ATOM 562 C C . LYS A 1 73 ? 11.449 3.505 -20.261 1.00 78.94 73 LYS A C 1
ATOM 564 O O . LYS A 1 73 ? 11.034 4.630 -20.508 1.00 78.94 73 LYS A O 1
ATOM 569 N N . ASP A 1 74 ? 10.996 2.412 -20.869 1.00 80.25 74 ASP A N 1
ATOM 570 C CA . ASP A 1 74 ? 9.978 2.418 -21.923 1.00 80.25 74 ASP A CA 1
ATOM 571 C C . ASP A 1 74 ? 8.536 2.365 -21.371 1.00 80.25 74 ASP A C 1
ATOM 573 O O . ASP A 1 74 ? 7.580 2.142 -22.113 1.00 80.25 74 ASP A O 1
ATOM 577 N N . GLY A 1 75 ? 8.355 2.497 -20.051 1.00 74.75 75 GLY A N 1
ATOM 578 C CA . GLY A 1 75 ? 7.051 2.456 -19.377 1.00 74.75 75 GLY A CA 1
ATOM 579 C C . GLY A 1 75 ? 6.427 1.058 -19.262 1.00 74.75 75 GLY A C 1
ATOM 580 O O . GLY A 1 75 ? 5.326 0.907 -18.727 1.00 74.75 75 GLY A O 1
ATOM 581 N N . LYS A 1 76 ? 7.113 0.013 -19.740 1.00 81.38 76 LYS A N 1
ATOM 582 C CA . LYS A 1 76 ? 6.691 -1.384 -19.584 1.00 81.38 76 LYS A CA 1
ATOM 583 C C . LYS A 1 76 ? 6.935 -1.859 -18.152 1.00 81.38 76 LYS A C 1
ATOM 585 O O . LYS A 1 76 ? 7.970 -1.556 -17.577 1.00 81.38 76 LYS A O 1
ATOM 590 N N . LEU A 1 77 ? 6.009 -2.634 -17.589 1.00 84.31 77 LEU A N 1
ATOM 591 C CA . LEU A 1 77 ? 6.199 -3.256 -16.277 1.00 84.31 77 LEU A CA 1
ATOM 592 C C . LEU A 1 77 ? 7.093 -4.491 -16.409 1.00 84.31 77 LEU A C 1
ATOM 594 O O . LEU A 1 77 ? 6.726 -5.457 -17.088 1.00 84.31 77 LEU A O 1
ATOM 598 N N . GLU A 1 78 ? 8.241 -4.454 -15.750 1.00 82.56 78 GLU A N 1
ATOM 599 C CA . GLU A 1 78 ? 9.243 -5.517 -15.754 1.00 82.56 78 GLU A CA 1
ATOM 600 C C . GLU A 1 78 ? 9.334 -6.160 -14.373 1.00 82.56 78 GLU A C 1
ATOM 602 O O . GLU A 1 78 ? 9.037 -5.534 -13.352 1.00 82.56 78 GLU A O 1
ATOM 607 N N . ASP A 1 79 ? 9.669 -7.449 -14.354 1.00 78.56 79 ASP A N 1
ATOM 608 C CA . ASP A 1 79 ? 9.917 -8.140 -13.096 1.00 78.56 79 ASP A CA 1
ATOM 609 C C . ASP A 1 79 ? 11.174 -7.538 -12.461 1.00 78.56 79 ASP A C 1
ATOM 611 O O . ASP A 1 79 ? 12.213 -7.434 -13.109 1.00 78.56 79 ASP A O 1
ATOM 615 N N . GLU A 1 80 ? 11.066 -7.101 -11.208 1.00 69.38 80 GLU A N 1
ATOM 616 C CA . GLU A 1 80 ? 12.233 -6.682 -10.438 1.00 69.38 80 GLU A CA 1
ATOM 617 C C . GLU A 1 80 ? 13.081 -7.922 -10.105 1.00 69.38 80 GLU A C 1
ATOM 619 O O . GLU A 1 80 ? 12.535 -8.992 -9.816 1.00 69.38 80 GLU A O 1
ATOM 624 N N . ASP A 1 81 ? 14.410 -7.776 -10.048 1.00 63.22 81 ASP A N 1
ATOM 625 C CA . ASP A 1 81 ? 15.315 -8.828 -9.551 1.00 63.22 81 ASP A CA 1
ATOM 626 C C . ASP A 1 81 ? 14.936 -9.289 -8.123 1.00 63.22 81 ASP A C 1
ATOM 628 O O . ASP A 1 81 ? 15.242 -10.406 -7.694 1.00 63.22 81 ASP A O 1
ATOM 632 N N . ASN A 1 82 ? 14.206 -8.446 -7.384 1.00 61.91 82 ASN A N 1
ATOM 633 C CA . ASN A 1 82 ? 13.682 -8.724 -6.058 1.00 61.91 82 ASN A CA 1
ATOM 634 C C . ASN A 1 82 ? 12.281 -9.369 -6.094 1.00 61.91 82 ASN A C 1
ATOM 636 O O . ASN A 1 82 ? 11.252 -8.759 -5.797 1.00 61.91 82 ASN A O 1
ATOM 640 N N . THR A 1 83 ? 12.245 -10.668 -6.388 1.00 67.31 83 THR A N 1
ATOM 641 C CA . THR A 1 83 ? 11.015 -11.488 -6.425 1.00 67.31 83 THR A CA 1
ATOM 642 C C . THR A 1 83 ? 10.251 -11.595 -5.090 1.00 67.31 83 THR A C 1
ATOM 644 O O . THR A 1 83 ? 9.143 -12.145 -5.057 1.00 67.31 83 THR A O 1
ATOM 647 N N . LEU A 1 84 ? 10.793 -11.061 -3.987 1.00 72.62 84 LEU A N 1
ATOM 648 C CA . LEU A 1 84 ? 10.225 -11.192 -2.641 1.00 72.62 84 LEU A CA 1
ATOM 649 C C . LEU A 1 84 ? 8.819 -10.582 -2.533 1.00 72.62 84 LEU A C 1
ATOM 651 O O . LEU A 1 84 ? 7.937 -11.183 -1.914 1.00 72.62 84 LEU A O 1
ATOM 655 N N . PHE A 1 85 ? 8.563 -9.445 -3.191 1.00 79.06 85 PHE A N 1
ATOM 656 C CA . PHE A 1 85 ? 7.250 -8.788 -3.137 1.00 79.06 85 PHE A CA 1
ATOM 657 C C . PHE A 1 85 ? 6.143 -9.620 -3.786 1.00 79.06 85 PHE A C 1
ATOM 659 O O . PHE A 1 85 ? 5.008 -9.619 -3.314 1.00 79.06 85 PHE A O 1
ATOM 666 N N . ARG A 1 86 ? 6.457 -10.402 -4.827 1.00 87.19 86 ARG A N 1
ATOM 667 C CA . ARG A 1 86 ? 5.468 -11.275 -5.473 1.00 87.19 86 ARG A CA 1
ATOM 668 C C . ARG A 1 86 ? 4.982 -12.365 -4.519 1.00 87.19 86 ARG A C 1
ATOM 670 O O . ARG A 1 86 ? 3.780 -12.616 -4.451 1.00 87.19 86 ARG A O 1
ATOM 677 N N . GLY A 1 87 ? 5.901 -12.992 -3.784 1.00 89.38 87 GLY A N 1
ATOM 678 C CA . GLY A 1 87 ? 5.564 -14.015 -2.790 1.00 89.38 87 GLY A CA 1
ATOM 679 C C . GLY A 1 87 ? 4.703 -13.453 -1.659 1.00 89.38 87 GLY A C 1
ATOM 680 O O . GLY A 1 87 ? 3.676 -14.038 -1.316 1.00 89.38 87 GLY A O 1
ATOM 681 N N . VAL A 1 88 ? 5.073 -12.277 -1.143 1.00 88.25 88 VAL A N 1
ATOM 682 C CA . VAL A 1 88 ? 4.295 -11.570 -0.115 1.00 88.25 88 VAL A CA 1
ATOM 683 C C . VAL A 1 88 ? 2.891 -11.239 -0.619 1.00 88.25 88 VAL A C 1
ATOM 685 O O . VAL A 1 88 ? 1.919 -11.573 0.052 1.00 88.25 88 VAL A O 1
ATOM 688 N N . ASN A 1 89 ? 2.760 -10.661 -1.815 1.00 91.50 89 ASN A N 1
ATOM 689 C CA . ASN A 1 89 ? 1.460 -10.294 -2.374 1.00 91.50 89 ASN A CA 1
ATOM 690 C C . ASN A 1 89 ? 0.549 -11.508 -2.570 1.00 91.50 89 ASN A C 1
ATOM 692 O O . ASN A 1 89 ? -0.630 -11.435 -2.240 1.00 91.50 89 ASN A O 1
ATOM 696 N N . LEU A 1 90 ? 1.079 -12.632 -3.067 1.00 92.19 90 LEU A N 1
ATOM 697 C CA . LEU A 1 90 ? 0.305 -13.870 -3.199 1.00 92.19 90 LEU A CA 1
ATOM 698 C C . LEU A 1 90 ? -0.181 -14.377 -1.839 1.00 92.19 90 LEU A C 1
ATOM 700 O O . LEU A 1 90 ? -1.339 -14.767 -1.711 1.00 92.19 90 LEU A O 1
ATOM 704 N N . ASN A 1 91 ? 0.677 -14.329 -0.819 1.00 90.81 91 ASN A N 1
ATOM 705 C CA . ASN A 1 91 ? 0.306 -14.743 0.528 1.00 90.81 91 ASN A CA 1
ATOM 706 C C . ASN A 1 91 ? -0.764 -13.823 1.141 1.00 90.81 91 ASN A C 1
ATOM 708 O O . ASN A 1 91 ? -1.701 -14.306 1.774 1.00 90.81 91 ASN A O 1
ATOM 712 N N . VAL A 1 92 ? -0.657 -12.509 0.920 1.00 90.69 92 VAL A N 1
ATOM 713 C CA . VAL A 1 92 ? -1.675 -11.533 1.336 1.00 90.69 92 VAL A CA 1
ATOM 714 C C . VAL A 1 92 ? -3.002 -11.818 0.637 1.00 90.69 92 VAL A C 1
ATOM 716 O O . VAL A 1 92 ? -4.020 -11.937 1.307 1.00 90.69 92 VAL A O 1
ATOM 719 N N . LEU A 1 93 ? -3.003 -11.989 -0.686 1.00 92.12 93 LEU A N 1
ATOM 720 C CA . LEU A 1 93 ? -4.221 -12.258 -1.458 1.00 92.12 93 LEU A CA 1
ATOM 721 C C . LEU A 1 93 ? -4.911 -13.566 -1.048 1.00 92.12 93 LEU A C 1
ATOM 723 O O . LEU A 1 93 ? -6.134 -13.643 -1.092 1.00 92.12 93 LEU A O 1
ATOM 727 N N . ALA A 1 94 ? -4.144 -14.582 -0.647 1.00 92.88 94 ALA A N 1
ATOM 728 C CA . ALA A 1 94 ? -4.692 -15.867 -0.225 1.00 92.88 94 ALA A CA 1
ATOM 729 C C . ALA A 1 94 ? -5.304 -15.844 1.188 1.00 92.88 94 ALA A C 1
ATOM 731 O O . ALA A 1 94 ? -6.190 -16.647 1.466 1.00 92.88 94 ALA A O 1
ATOM 732 N N . ASN A 1 95 ? -4.835 -14.959 2.077 1.00 89.06 95 ASN A N 1
ATOM 733 C CA . ASN A 1 95 ? -5.145 -15.030 3.513 1.00 89.06 95 ASN A CA 1
ATOM 734 C C . ASN A 1 95 ? -5.762 -13.751 4.103 1.00 89.06 95 ASN A C 1
ATOM 736 O O . ASN A 1 95 ? -6.098 -13.730 5.289 1.00 89.06 95 ASN A O 1
ATOM 740 N N . ALA A 1 96 ? -5.875 -12.664 3.337 1.00 87.56 96 ALA A N 1
ATOM 741 C CA . ALA A 1 96 ? -6.398 -11.408 3.857 1.00 87.56 96 ALA A CA 1
ATOM 742 C C . ALA A 1 96 ? -7.877 -11.554 4.272 1.00 87.56 96 ALA A C 1
ATOM 744 O O . ALA A 1 96 ? -8.705 -11.956 3.456 1.00 87.56 96 ALA A O 1
ATOM 745 N N . PRO A 1 97 ? -8.252 -11.149 5.498 1.00 87.00 97 PRO A N 1
ATOM 746 C CA . PRO A 1 97 ? -9.644 -11.163 5.953 1.00 87.00 97 PRO A CA 1
ATOM 747 C C . PRO A 1 97 ? -10.456 -9.957 5.432 1.00 87.00 97 PRO A C 1
ATOM 749 O O . PRO A 1 97 ? -11.514 -9.646 5.972 1.00 87.00 97 PRO A O 1
ATOM 752 N N . CYS A 1 98 ? -9.945 -9.222 4.438 1.00 89.44 98 CYS A N 1
ATOM 753 C CA . CYS A 1 98 ? -10.496 -7.953 3.961 1.00 89.44 98 CYS A CA 1
ATOM 754 C C . CYS A 1 98 ? -10.234 -7.742 2.464 1.00 89.44 98 CYS A C 1
ATOM 756 O O . CYS A 1 98 ? -9.537 -8.533 1.826 1.00 89.44 98 CYS A O 1
ATOM 758 N N . SER A 1 99 ? -10.777 -6.657 1.901 1.00 92.94 99 SER A N 1
ATOM 759 C CA . SER A 1 99 ? -10.501 -6.289 0.508 1.00 92.94 99 SER A CA 1
ATOM 760 C C . SER A 1 99 ? -9.030 -5.912 0.332 1.00 92.94 99 SER A C 1
ATOM 762 O O . SER A 1 99 ? -8.465 -5.209 1.169 1.00 92.94 99 SER A O 1
ATOM 764 N N . VAL A 1 100 ? -8.420 -6.334 -0.777 1.00 94.50 100 VAL A N 1
ATOM 765 C CA . VAL A 1 100 ? -7.020 -6.024 -1.098 1.00 94.50 100 VAL A CA 1
ATOM 766 C C . VAL A 1 100 ? -6.950 -5.219 -2.393 1.00 94.50 100 VAL A C 1
ATOM 768 O O . VAL A 1 100 ? -7.372 -5.688 -3.449 1.00 94.50 100 VAL A O 1
ATOM 771 N N . GLY A 1 101 ? -6.397 -4.010 -2.314 1.00 95.00 101 GLY A N 1
ATOM 772 C CA . GLY A 1 101 ? -6.029 -3.179 -3.455 1.00 95.00 101 GLY A CA 1
ATOM 773 C C . GLY A 1 101 ? -4.539 -3.308 -3.770 1.00 95.00 101 GLY A C 1
ATOM 774 O O . GLY A 1 101 ? -3.699 -3.269 -2.873 1.00 95.00 101 GLY A O 1
ATOM 775 N N . ILE A 1 102 ? -4.194 -3.441 -5.050 1.00 92.44 102 ILE A N 1
ATOM 776 C CA . ILE A 1 102 ? -2.799 -3.461 -5.506 1.00 92.44 102 ILE A CA 1
ATOM 777 C C . ILE A 1 102 ? -2.475 -2.109 -6.132 1.00 92.44 102 ILE A C 1
ATOM 779 O O . ILE A 1 102 ? -3.078 -1.720 -7.133 1.00 92.44 102 ILE A O 1
ATOM 783 N N . PHE A 1 103 ? -1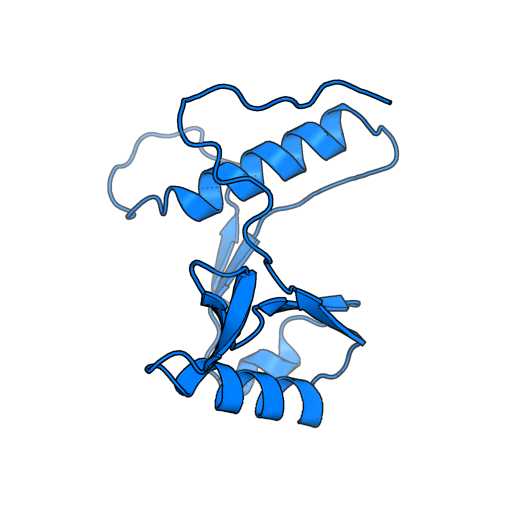.510 -1.404 -5.552 1.00 89.50 103 PHE A N 1
ATOM 784 C CA . PHE A 1 103 ? -1.041 -0.121 -6.054 1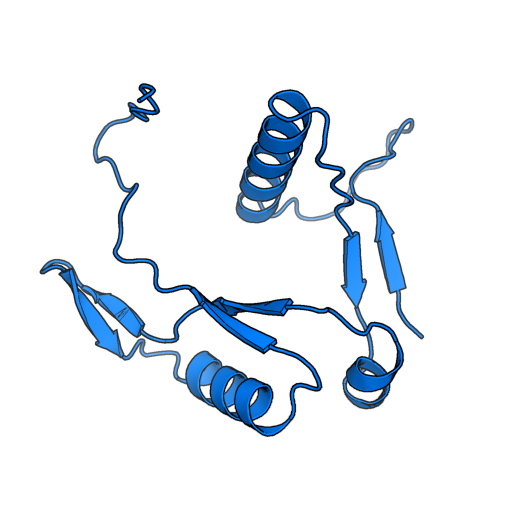.00 89.50 103 PHE A CA 1
ATOM 785 C C . PHE A 1 103 ? 0.036 -0.326 -7.124 1.00 89.50 103 PHE A C 1
ATOM 787 O O . PHE A 1 103 ? 1.132 -0.806 -6.833 1.00 89.50 103 PHE A O 1
ATOM 794 N N . VAL A 1 104 ? -0.288 0.030 -8.369 1.00 86.75 104 VAL A N 1
ATOM 795 C CA . VAL A 1 104 ? 0.633 -0.032 -9.512 1.00 86.75 104 VAL A CA 1
ATOM 796 C C . VAL A 1 104 ? 1.143 1.373 -9.802 1.00 86.75 104 VAL A C 1
ATOM 798 O O . VAL A 1 104 ? 0.449 2.164 -10.442 1.00 86.75 104 VAL A O 1
ATOM 801 N N . ASP A 1 105 ? 2.361 1.669 -9.358 1.00 79.75 105 ASP A N 1
ATOM 802 C CA . ASP A 1 105 ? 3.047 2.892 -9.758 1.00 79.75 105 ASP A CA 1
ATOM 803 C C . ASP A 1 105 ? 3.603 2.729 -11.180 1.00 79.75 105 ASP A C 1
ATOM 805 O O . ASP A 1 105 ? 4.356 1.799 -11.470 1.00 79.75 105 ASP A O 1
ATOM 809 N N . ARG A 1 106 ? 3.195 3.619 -12.087 1.00 79.06 106 ARG A N 1
ATOM 810 C CA . ARG A 1 106 ? 3.661 3.649 -13.483 1.00 79.06 106 ARG A CA 1
ATOM 811 C C . ARG A 1 106 ? 4.634 4.801 -13.750 1.00 79.06 106 ARG A C 1
ATOM 813 O O . ARG A 1 106 ? 4.823 5.172 -14.902 1.00 79.06 106 ARG A O 1
ATOM 820 N N . GLY A 1 107 ? 5.227 5.378 -12.706 1.00 71.06 107 GLY A N 1
ATOM 821 C CA . GLY A 1 107 ? 6.169 6.492 -12.825 1.00 71.06 107 GLY A CA 1
ATOM 822 C C . GLY A 1 107 ? 5.493 7.849 -13.033 1.00 71.06 107 GLY A C 1
ATOM 823 O O . GLY A 1 107 ? 6.146 8.809 -13.439 1.00 71.06 107 GLY A O 1
ATOM 824 N N . PHE A 1 108 ? 4.192 7.958 -12.748 1.00 63.66 108 PHE A N 1
ATOM 825 C CA . PHE A 1 108 ? 3.493 9.241 -12.780 1.00 63.66 108 PHE A CA 1
ATOM 826 C C . PHE A 1 108 ? 3.948 10.085 -11.580 1.00 63.66 108 PHE A C 1
ATOM 828 O O . PHE A 1 108 ? 3.484 9.883 -10.463 1.00 63.66 108 PHE A O 1
ATOM 835 N N . GLY A 1 109 ? 4.884 11.011 -11.806 1.00 59.56 109 GLY A N 1
ATOM 836 C CA . GLY A 1 109 ? 5.405 11.913 -10.769 1.00 59.56 109 GLY A CA 1
ATOM 837 C C . GLY A 1 109 ? 6.928 12.047 -10.725 1.00 59.56 109 GLY A C 1
ATOM 838 O O . GLY A 1 109 ? 7.430 12.907 -10.002 1.00 59.56 109 GLY A O 1
ATOM 839 N N . VAL A 1 110 ? 7.675 11.263 -11.514 1.00 51.12 110 VAL A N 1
ATOM 840 C CA . VAL A 1 110 ? 9.094 11.552 -11.777 1.00 51.12 110 VAL A CA 1
ATOM 841 C C . VAL A 1 110 ? 9.156 12.652 -12.834 1.00 51.12 110 VAL A C 1
ATOM 843 O O . VAL A 1 110 ? 9.298 12.399 -14.025 1.00 51.12 110 VAL A O 1
ATOM 846 N N . PHE A 1 111 ? 8.987 13.894 -12.394 1.00 47.34 111 PHE A N 1
ATOM 847 C CA . PHE A 1 111 ? 9.346 15.048 -13.203 1.00 47.34 111 PHE A CA 1
ATOM 848 C C . PHE A 1 111 ? 10.873 15.169 -13.159 1.00 47.34 111 PHE A C 1
ATOM 850 O O . PHE A 1 111 ? 11.440 15.528 -12.123 1.00 47.34 111 PHE A O 1
ATOM 857 N N . GLU A 1 112 ? 11.558 14.859 -14.263 1.00 44.47 112 GLU A N 1
ATOM 858 C CA . GLU A 1 112 ? 12.873 15.459 -14.488 1.00 44.47 112 GLU A CA 1
ATOM 859 C C . GLU A 1 112 ? 12.658 16.979 -14.443 1.00 44.47 112 GLU A C 1
ATOM 861 O O . GLU A 1 112 ? 11.967 17.540 -15.289 1.00 44.47 112 GLU A O 1
ATOM 866 N N . ASN A 1 113 ? 13.217 17.617 -13.411 1.00 41.00 113 ASN A N 1
ATOM 867 C CA . ASN A 1 113 ? 13.144 19.051 -13.106 1.00 41.00 113 ASN A CA 1
ATOM 868 C C . ASN A 1 113 ? 11.873 19.526 -12.365 1.00 41.00 113 ASN A C 1
ATOM 870 O O . ASN A 1 113 ? 11.057 20.265 -12.896 1.00 41.00 113 ASN A O 1
ATOM 874 N N . GLY A 1 114 ? 11.763 19.186 -11.078 1.00 44.66 114 GLY A N 1
ATOM 875 C CA . GLY A 1 114 ? 11.510 20.181 -10.019 1.00 44.66 114 GLY A CA 1
ATOM 876 C C . GLY A 1 114 ? 10.183 20.957 -9.939 1.00 44.66 114 GLY A C 1
ATOM 877 O O . GLY A 1 114 ? 10.053 21.728 -8.994 1.00 44.66 114 GLY A O 1
ATOM 878 N N . GLU A 1 115 ? 9.195 20.763 -10.812 1.00 39.88 115 GLU A N 1
ATOM 879 C CA . GLU A 1 115 ? 7.869 21.385 -10.662 1.00 39.88 115 GLU A CA 1
ATOM 880 C C . GLU A 1 115 ? 6.760 20.331 -10.599 1.00 39.88 115 GLU A C 1
ATOM 882 O O . GLU A 1 115 ? 6.350 19.737 -11.593 1.00 39.88 115 GLU A O 1
ATOM 887 N N . SER A 1 116 ? 6.244 20.104 -9.390 1.00 42.22 116 SER A N 1
ATOM 888 C CA . SER A 1 116 ? 5.002 19.369 -9.182 1.00 42.22 116 SER A CA 1
ATOM 889 C C . SER A 1 116 ? 3.824 20.221 -9.660 1.00 42.22 116 SER A C 1
ATOM 891 O O . SER A 1 116 ? 3.385 21.130 -8.954 1.00 42.22 116 SER A O 1
ATOM 893 N N . SER A 1 117 ? 3.273 19.914 -10.834 1.00 41.75 117 SER A N 1
ATOM 894 C CA . SER A 1 117 ? 1.967 20.434 -11.245 1.00 41.75 117 SER A CA 1
ATOM 895 C C . SER A 1 117 ? 0.862 19.648 -10.530 1.00 41.75 117 SER A C 1
ATOM 897 O O . SER A 1 117 ? 0.293 18.694 -11.052 1.00 41.75 117 SER A O 1
ATOM 899 N N . LEU A 1 118 ? 0.568 20.049 -9.294 1.00 49.16 118 LEU A N 1
ATOM 900 C CA . LEU A 1 118 ? -0.767 19.895 -8.720 1.00 49.16 118 LEU A CA 1
ATOM 901 C C . LEU A 1 118 ? -1.550 21.167 -9.053 1.00 49.16 118 LEU A C 1
ATOM 903 O O . LEU A 1 118 ? -1.815 21.998 -8.191 1.00 49.16 118 LEU A O 1
ATOM 907 N N . THR A 1 119 ? -1.889 21.351 -10.329 1.00 39.44 119 THR A N 1
ATOM 908 C CA . THR A 1 119 ? -2.941 22.297 -10.708 1.00 39.44 119 THR A CA 1
ATOM 909 C C . THR A 1 119 ? -4.235 21.528 -10.896 1.00 39.44 119 THR A C 1
ATOM 911 O O . THR A 1 119 ? -4.439 20.864 -11.908 1.00 39.44 119 THR A O 1
ATOM 914 N N . THR A 1 120 ? -5.054 21.612 -9.851 1.00 35.88 120 THR A N 1
ATOM 915 C CA . THR A 1 120 ? -6.514 21.722 -9.852 1.00 35.88 120 THR A CA 1
ATOM 916 C C . THR A 1 120 ? -7.212 21.429 -11.176 1.00 35.88 120 THR A C 1
ATOM 918 O O . THR A 1 120 ? -7.096 22.200 -12.132 1.00 35.88 120 THR A O 1
ATOM 921 N N . ARG A 1 121 ? -8.072 20.413 -11.160 1.00 32.19 121 ARG A N 1
ATOM 922 C CA . ARG A 1 121 ? -9.381 20.481 -11.805 1.00 32.19 121 ARG A CA 1
ATOM 923 C C . ARG A 1 121 ? -10.421 19.755 -10.975 1.00 32.19 121 ARG A C 1
ATOM 925 O O . ARG A 1 121 ? -10.087 18.662 -10.472 1.00 32.19 121 ARG A O 1
#

pLDDT: mean 73.21, std 18.4, range [32.19, 96.69]

Radius of gyration: 17.65 Å; chains: 1; bounding box: 33×38×45 Å